Protein AF-A0A0C3P381-F1 (afdb_monomer)

Secondary structure (DSSP, 8-state):
-----------TTT-EEEEEEEEEEE-TTT-PEEEEEEEEEEEHHHHHTTSSS-HHHHHHHHHH--STHHHHTT-----

Mean predicted aligned error: 10.66 Å

Solvent-accessible surface area (backbone atoms only — not comparable to full-atom values): 5201 Å² total; per-residue (Å²): 135,85,81,76,79,78,75,71,83,83,40,48,87,76,38,63,52,76,47,73,52,73,46,78,46,70,39,96,89,73,70,46,76,47,80,45,74,46,79,46,76,43,45,42,50,56,37,62,74,57,82,72,78,44,42,71,60,51,55,47,51,64,67,66,66,75,70,69,59,38,71,77,71,70,56,80,80,85,130

Sequence (79 aa):
MVGGTALHRTSPKTLRLRTERPTLRRLPRTDAIVFRIRTYQVRADELIKGGIGVGPEMLQGIKDERGRGKGYLGIWMGG

InterPro domains:
  IPR021848 Haem-dependent oxidative N-demethylase, alpha subunit-like [PF11927] (9-64)

Radius of gyration: 18.06 Å; Cα contacts (8 Å, |Δi|>4): 70; chains: 1; bounding box: 33×44×50 Å

Foldseek 3Di:
DDDDDDPPPDDLQPDKDKDWDWDWDADPPPRDIDIDIDIDIDGSVRVCVPPPPCNVVVVVVLVPDDDCCCVVVVPDDDD

pLDDT: mean 74.26, std 18.93, range [34.66, 97.69]

Organism: NCBI:txid870435

Structure (mmCIF, N/CA/C/O backbone):
data_AF-A0A0C3P381-F1
#
_entry.id   AF-A0A0C3P381-F1
#
loop_
_atom_site.group_PDB
_atom_site.id
_atom_site.type_symbol
_atom_site.label_atom_id
_atom_site.label_alt_id
_atom_site.label_comp_id
_atom_site.label_asym_id
_atom_site.label_entity_id
_atom_site.label_seq_id
_atom_site.pdbx_PDB_ins_code
_atom_site.Cartn_x
_atom_site.Cartn_y
_atom_site.Cartn_z
_atom_site.occupancy
_atom_site.B_iso_or_equiv
_atom_site.auth_seq_id
_atom_site.auth_comp_id
_atom_site.auth_asym_id
_atom_site.auth_atom_id
_atom_site.pdbx_PDB_model_num
ATOM 1 N N . MET A 1 1 ? 1.582 -33.928 -26.233 1.00 36.31 1 MET A N 1
ATOM 2 C CA . MET A 1 1 ? 1.685 -32.599 -26.872 1.00 36.31 1 MET A CA 1
ATOM 3 C C . MET A 1 1 ? 1.546 -31.555 -25.778 1.00 36.31 1 MET A C 1
ATOM 5 O O . MET A 1 1 ? 0.532 -31.540 -25.096 1.00 36.31 1 MET A O 1
ATOM 9 N N . VAL A 1 2 ? 2.616 -30.802 -25.524 1.00 39.66 2 VAL A N 1
ATOM 10 C CA . VAL A 1 2 ? 2.720 -29.819 -24.437 1.00 39.66 2 VAL A CA 1
ATOM 11 C C . VAL A 1 2 ? 1.900 -28.584 -24.816 1.00 39.66 2 VAL A C 1
ATOM 13 O O . VAL A 1 2 ? 2.189 -27.942 -25.822 1.00 39.66 2 VAL A O 1
ATOM 16 N N . GLY A 1 3 ? 0.857 -28.281 -24.040 1.00 35.00 3 GLY A N 1
ATOM 17 C CA . GLY A 1 3 ? 0.076 -27.054 -24.179 1.00 35.00 3 GLY A CA 1
ATOM 18 C C . GLY A 1 3 ? 0.906 -25.867 -23.709 1.00 35.00 3 GLY A C 1
ATOM 19 O O . GLY A 1 3 ? 1.143 -25.715 -22.513 1.00 35.00 3 GLY A O 1
ATOM 20 N N . GLY A 1 4 ? 1.384 -25.068 -24.664 1.00 38.91 4 GLY A N 1
ATOM 21 C CA . GLY A 1 4 ? 2.169 -23.867 -24.414 1.00 38.91 4 GLY A CA 1
ATOM 22 C C . GLY A 1 4 ? 1.426 -22.903 -23.495 1.00 38.91 4 GLY A C 1
ATOM 23 O O . GLY A 1 4 ? 0.308 -22.475 -23.781 1.00 38.91 4 GLY A O 1
ATOM 24 N N . THR A 1 5 ? 2.061 -22.562 -22.380 1.00 42.97 5 THR A N 1
ATOM 25 C CA . THR A 1 5 ? 1.661 -21.467 -21.508 1.00 42.97 5 THR A CA 1
ATOM 26 C C . THR A 1 5 ? 1.612 -20.189 -22.335 1.00 42.97 5 THR A C 1
ATOM 28 O O . THR A 1 5 ? 2.629 -19.714 -22.838 1.00 42.97 5 THR A O 1
ATOM 31 N N . ALA A 1 6 ? 0.415 -19.625 -22.498 1.00 46.47 6 ALA A N 1
ATOM 32 C CA . ALA A 1 6 ? 0.262 -18.279 -23.016 1.00 46.47 6 ALA A CA 1
ATOM 33 C C . ALA A 1 6 ? 1.067 -17.344 -22.106 1.00 46.47 6 ALA A C 1
ATOM 35 O O . ALA A 1 6 ? 0.666 -17.074 -20.974 1.00 46.47 6 ALA A O 1
ATOM 36 N N . LEU A 1 7 ? 2.224 -16.881 -22.580 1.00 52.31 7 LEU A N 1
ATOM 37 C CA . LEU A 1 7 ? 2.934 -15.773 -21.963 1.00 52.31 7 LEU A CA 1
ATOM 38 C C . LEU A 1 7 ? 1.965 -14.591 -21.990 1.00 52.31 7 LEU A C 1
ATOM 40 O O . LEU A 1 7 ? 1.759 -13.963 -23.031 1.00 52.31 7 LEU A O 1
ATOM 44 N N . HIS A 1 8 ? 1.305 -14.333 -20.860 1.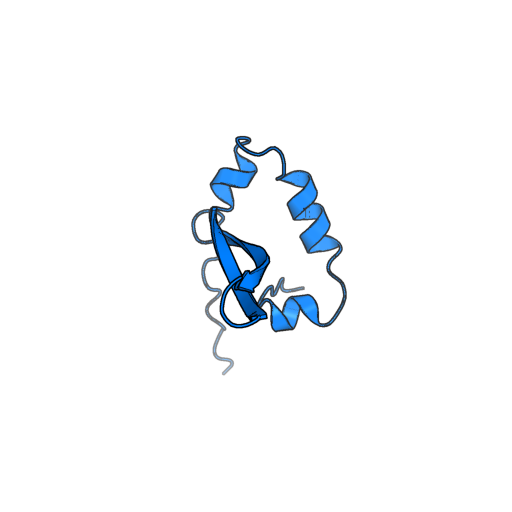00 56.69 8 HIS A N 1
ATOM 45 C CA . HIS A 1 8 ? 0.527 -13.121 -20.680 1.00 56.69 8 HIS A CA 1
ATOM 46 C C . HIS A 1 8 ? 1.474 -11.970 -21.006 1.00 56.69 8 HIS A C 1
ATOM 48 O O . HIS A 1 8 ? 2.589 -11.930 -20.486 1.00 56.69 8 HIS A O 1
ATOM 54 N N . ARG A 1 9 ? 1.097 -11.113 -21.958 1.00 58.81 9 ARG A N 1
ATOM 55 C CA . ARG A 1 9 ? 1.991 -10.103 -22.533 1.00 58.81 9 ARG A CA 1
ATOM 56 C C . ARG A 1 9 ? 2.271 -9.030 -21.477 1.00 58.81 9 ARG A C 1
ATOM 58 O O . ARG A 1 9 ? 1.625 -7.984 -21.430 1.00 58.81 9 ARG A O 1
ATOM 65 N N . THR A 1 10 ? 3.201 -9.325 -20.579 1.00 71.69 10 THR A N 1
ATOM 66 C CA . THR A 1 10 ? 3.621 -8.445 -19.499 1.00 71.69 10 THR A CA 1
ATOM 67 C C . THR A 1 10 ? 4.347 -7.265 -20.123 1.00 71.69 10 THR A C 1
ATOM 69 O O . THR A 1 10 ? 5.386 -7.419 -20.758 1.00 71.69 10 THR A O 1
ATOM 72 N N . SER A 1 11 ? 3.766 -6.076 -19.995 1.00 81.44 11 SER A N 1
ATOM 73 C CA . SER A 1 11 ? 4.325 -4.832 -20.515 1.00 81.44 11 SER A CA 1
ATOM 74 C C . SER A 1 11 ? 4.308 -3.775 -19.412 1.00 81.44 11 SER A C 1
ATOM 76 O O . SER A 1 11 ? 3.433 -3.822 -18.544 1.00 81.44 11 SER A O 1
ATOM 78 N N . PRO A 1 12 ? 5.190 -2.763 -19.447 1.00 80.94 12 PRO A N 1
ATOM 79 C CA . PRO A 1 12 ? 5.160 -1.684 -18.457 1.00 80.94 12 PRO A CA 1
ATOM 80 C C . PRO A 1 12 ? 3.805 -0.960 -18.357 1.00 80.94 12 PRO A C 1
ATOM 82 O O . PRO A 1 12 ? 3.467 -0.433 -17.303 1.00 80.94 12 PRO A O 1
ATOM 85 N N . LYS A 1 13 ? 3.004 -0.974 -19.434 1.00 84.06 13 LYS A N 1
ATOM 86 C CA . LYS A 1 13 ? 1.656 -0.382 -19.474 1.00 84.06 13 LYS A CA 1
ATOM 87 C C . LYS A 1 13 ? 0.593 -1.239 -18.777 1.00 84.06 13 LYS A C 1
ATOM 89 O O . LYS A 1 13 ? -0.441 -0.708 -18.377 1.00 84.06 13 LYS A O 1
ATOM 94 N N . THR A 1 14 ? 0.822 -2.549 -18.675 1.00 85.19 14 THR A N 1
ATOM 95 C CA . THR A 1 14 ? -0.097 -3.512 -18.046 1.00 85.19 14 THR A CA 1
ATOM 96 C C . THR A 1 14 ? 0.288 -3.835 -16.601 1.00 85.19 14 THR A C 1
ATOM 98 O O . THR A 1 14 ? -0.552 -4.317 -15.847 1.00 85.19 14 THR A O 1
ATOM 101 N N . LEU A 1 15 ? 1.514 -3.506 -16.182 1.00 85.50 15 LEU A N 1
ATOM 102 C CA . LEU A 1 15 ? 1.988 -3.666 -14.808 1.00 85.50 15 LEU A CA 1
ATOM 103 C C . LEU A 1 15 ? 1.675 -2.452 -13.924 1.00 85.50 15 LEU A C 1
ATOM 105 O O . LEU A 1 15 ? 1.795 -1.295 -14.338 1.00 85.50 15 LEU A O 1
ATOM 109 N N . ARG A 1 16 ? 1.326 -2.728 -12.664 1.00 85.75 16 ARG A N 1
ATOM 110 C CA . ARG A 1 16 ? 1.071 -1.729 -11.620 1.00 85.75 16 ARG A CA 1
ATOM 111 C C . ARG A 1 16 ? 1.851 -2.089 -10.356 1.00 85.75 16 ARG A C 1
ATOM 113 O O . ARG A 1 16 ? 1.781 -3.231 -9.912 1.00 85.75 16 ARG A O 1
ATOM 120 N N . LEU A 1 17 ? 2.520 -1.117 -9.742 1.00 85.56 17 LEU A N 1
ATOM 121 C CA . LEU A 1 17 ? 2.997 -1.234 -8.365 1.00 85.56 17 LEU A CA 1
ATOM 122 C C . LEU A 1 17 ? 1.827 -0.945 -7.423 1.00 85.56 17 LEU A C 1
ATOM 124 O O . LEU A 1 17 ? 1.212 0.119 -7.519 1.00 85.56 17 LEU A O 1
ATOM 128 N N . ARG A 1 18 ? 1.523 -1.882 -6.522 1.00 88.94 18 ARG A N 1
ATOM 129 C CA . ARG A 1 18 ? 0.553 -1.699 -5.438 1.00 88.94 18 ARG A CA 1
ATOM 130 C C . ARG A 1 18 ? 1.312 -1.445 -4.141 1.00 88.94 18 ARG A C 1
ATOM 132 O O . ARG A 1 18 ? 2.097 -2.289 -3.727 1.00 88.94 18 ARG A O 1
ATOM 139 N N . THR A 1 19 ? 1.005 -0.338 -3.475 1.00 89.25 19 THR A N 1
ATOM 140 C CA . THR A 1 19 ? 1.518 -0.052 -2.131 1.00 89.25 19 THR A CA 1
ATOM 141 C C . THR A 1 19 ? 0.357 0.139 -1.176 1.00 89.25 19 THR A C 1
ATOM 143 O O . THR A 1 19 ? -0.629 0.810 -1.488 1.00 89.25 19 THR A O 1
ATOM 146 N N . GLU A 1 20 ? 0.481 -0.437 0.009 1.00 94.88 20 GLU A N 1
ATOM 147 C CA . GLU A 1 20 ? -0.482 -0.283 1.086 1.00 94.88 20 GLU A CA 1
ATOM 148 C C . GLU A 1 20 ? 0.106 0.614 2.170 1.00 94.88 20 GLU A C 1
ATOM 150 O O . GLU A 1 20 ? 1.225 0.406 2.632 1.00 94.88 20 GLU A O 1
ATOM 155 N N . ARG A 1 21 ? -0.659 1.626 2.583 1.00 95.19 21 ARG A N 1
ATOM 156 C CA . ARG A 1 21 ? -0.376 2.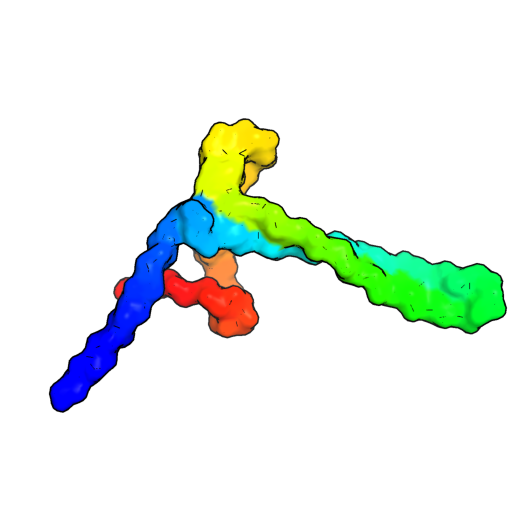432 3.768 1.00 95.19 21 ARG A CA 1
ATOM 157 C C . ARG A 1 21 ? -1.319 1.989 4.885 1.00 95.19 21 ARG A C 1
ATOM 159 O O . ARG A 1 21 ? -2.442 2.507 4.963 1.00 95.19 21 ARG A O 1
ATOM 166 N N . PRO A 1 22 ? -0.908 1.017 5.713 1.00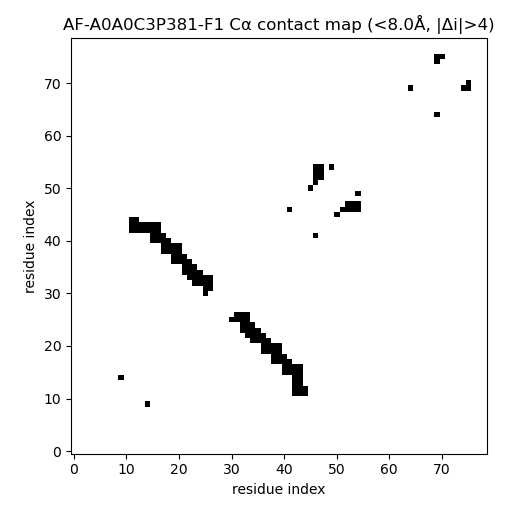 96.19 22 PRO A N 1
ATOM 167 C CA . PRO A 1 22 ? -1.673 0.629 6.881 1.00 96.19 22 PRO A CA 1
ATOM 168 C C . PRO A 1 22 ? -1.633 1.737 7.940 1.00 96.19 22 PRO A C 1
ATOM 170 O O . PRO A 1 22 ? -0.624 2.416 8.127 1.00 96.19 22 PRO A O 1
ATOM 173 N N . THR A 1 23 ? -2.742 1.919 8.647 1.00 96.44 23 THR A N 1
ATOM 174 C CA . THR A 1 23 ? -2.836 2.782 9.829 1.00 96.44 23 THR A CA 1
ATOM 175 C C . THR A 1 23 ? -3.601 2.055 10.922 1.00 96.44 23 THR A C 1
ATOM 177 O O . THR A 1 23 ? -4.634 1.443 10.645 1.00 96.44 23 THR A O 1
ATOM 180 N N . LEU A 1 24 ? -3.109 2.159 12.152 1.00 97.50 24 LEU A N 1
ATOM 181 C CA . LEU A 1 24 ? -3.759 1.660 13.359 1.00 97.50 24 LEU A CA 1
ATOM 182 C C . LEU A 1 24 ? -4.154 2.851 14.226 1.00 97.50 24 LEU A C 1
ATOM 184 O O . LEU A 1 24 ? -3.326 3.721 14.487 1.00 97.50 24 LEU A O 1
ATOM 188 N N . ARG A 1 25 ? -5.408 2.900 14.679 1.00 96.44 25 ARG A N 1
ATOM 189 C CA . ARG A 1 25 ? -5.845 3.886 15.678 1.00 96.44 25 ARG A CA 1
ATOM 190 C C . ARG A 1 25 ? -6.887 3.303 16.620 1.00 96.44 25 ARG A C 1
ATOM 192 O O . ARG A 1 25 ? -7.733 2.528 16.181 1.00 96.44 25 ARG A O 1
ATOM 199 N N . ARG A 1 26 ? -6.879 3.739 17.879 1.00 97.69 26 ARG A N 1
ATOM 200 C CA . ARG A 1 26 ? -7.989 3.495 18.810 1.00 97.69 26 ARG A CA 1
ATOM 201 C C . ARG A 1 26 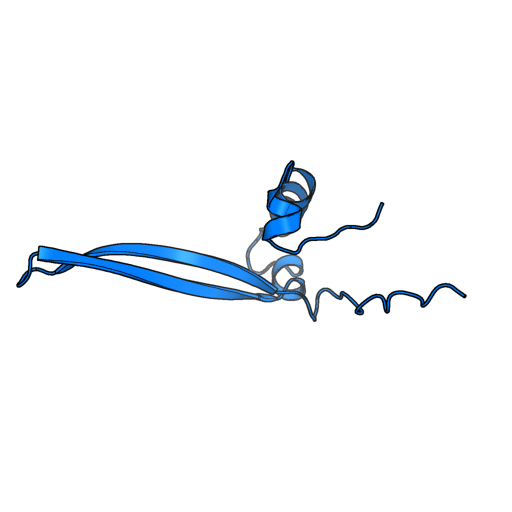? -9.153 4.432 18.529 1.00 97.69 26 ARG A C 1
ATOM 203 O O . ARG A 1 26 ? -8.961 5.588 18.142 1.00 97.69 26 ARG A O 1
ATOM 210 N N . LEU A 1 27 ? -10.367 3.929 18.713 1.00 96.88 27 LEU A N 1
ATOM 211 C CA . LEU A 1 27 ? -11.578 4.734 18.689 1.00 96.88 27 LEU A CA 1
ATOM 212 C C . LEU A 1 27 ? -11.834 5.322 20.079 1.00 96.88 27 LEU A C 1
ATOM 214 O O . LEU A 1 27 ? -11.918 4.569 21.045 1.00 96.88 27 LEU A O 1
ATOM 218 N N . PRO A 1 28 ? -12.036 6.645 20.194 1.00 96.44 28 PRO A N 1
ATOM 219 C CA . PRO A 1 28 ? -12.075 7.318 21.493 1.00 96.44 28 PRO A CA 1
ATOM 220 C C . PRO A 1 28 ? -13.284 6.942 22.363 1.00 96.44 28 PRO A C 1
ATOM 222 O O . PRO A 1 28 ? -13.263 7.192 23.558 1.00 96.44 28 PRO A O 1
ATOM 225 N N . ARG A 1 29 ? -14.347 6.367 21.782 1.00 97.31 29 ARG A N 1
ATOM 226 C CA . ARG A 1 29 ? -15.588 6.032 22.506 1.00 97.31 29 ARG A CA 1
ATOM 227 C C . ARG A 1 29 ? -15.703 4.565 22.912 1.00 97.31 29 ARG A C 1
ATOM 229 O O . ARG A 1 29 ? -16.457 4.265 23.825 1.00 97.31 29 ARG A O 1
ATOM 236 N N . THR A 1 30 ? -15.027 3.660 22.209 1.00 97.69 30 THR A N 1
ATOM 237 C CA . THR A 1 30 ? -15.207 2.204 22.372 1.00 97.69 30 THR A CA 1
ATOM 238 C C . THR A 1 30 ? -13.908 1.468 22.663 1.00 97.69 30 THR A C 1
ATOM 240 O O . THR A 1 30 ? -13.936 0.260 22.857 1.00 97.69 30 THR A O 1
ATOM 243 N N . ASP A 1 31 ? -12.773 2.168 22.610 1.00 95.81 31 ASP A N 1
ATOM 244 C CA . ASP A 1 31 ? -11.422 1.612 22.720 1.00 95.81 31 ASP A CA 1
ATOM 245 C C . ASP A 1 31 ? -11.069 0.533 21.670 1.00 95.81 31 ASP A C 1
ATOM 247 O O . ASP A 1 31 ? -9.985 -0.050 21.672 1.00 95.81 31 ASP A O 1
ATOM 251 N N . ALA A 1 32 ? -11.953 0.310 20.695 1.00 97.69 32 ALA A N 1
ATOM 252 C CA . ALA A 1 32 ? -11.708 -0.600 19.590 1.00 97.69 32 ALA A CA 1
ATOM 253 C C . ALA A 1 32 ? -10.552 -0.099 18.711 1.00 97.69 32 ALA A C 1
ATOM 255 O O . ALA A 1 32 ? -10.391 1.105 18.480 1.00 97.69 32 ALA A O 1
ATOM 256 N N . ILE A 1 33 ? -9.779 -1.035 18.162 1.00 97.12 33 ILE A N 1
ATOM 257 C CA . ILE A 1 33 ? -8.687 -0.742 17.233 1.00 97.12 33 ILE A CA 1
ATOM 258 C C . ILE A 1 33 ? -9.223 -0.786 15.803 1.00 97.12 33 ILE A C 1
ATOM 260 O O . ILE A 1 33 ? -9.728 -1.805 15.342 1.00 97.12 33 ILE A O 1
ATOM 264 N N . VAL A 1 34 ? -9.067 0.317 15.073 1.00 96.94 34 VAL A N 1
ATOM 265 C CA . VAL A 1 34 ? -9.308 0.368 13.631 1.00 96.94 34 VAL A CA 1
ATOM 266 C C . VAL A 1 34 ? -7.994 0.155 12.905 1.00 96.94 34 VAL A C 1
ATOM 268 O O . VAL A 1 34 ? -7.096 0.997 12.977 1.00 96.94 34 VAL A O 1
ATOM 271 N N . PHE A 1 35 ? -7.927 -0.943 12.157 1.00 97.44 35 PHE A N 1
ATOM 272 C CA . PHE A 1 35 ? -6.906 -1.173 11.147 1.00 97.44 35 PHE A CA 1
ATOM 273 C C . PHE A 1 35 ? -7.440 -0.746 9.784 1.00 97.44 35 PHE A C 1
ATOM 275 O O . PHE A 1 35 ? -8.374 -1.339 9.247 1.00 97.44 35 PHE A O 1
ATOM 282 N N . ARG A 1 36 ? -6.874 0.323 9.230 1.00 96.50 36 ARG A N 1
ATOM 283 C CA . ARG A 1 36 ? -7.228 0.820 7.899 1.00 96.50 36 ARG A CA 1
ATOM 284 C C . ARG A 1 36 ? -6.072 0.572 6.953 1.00 96.50 36 ARG A C 1
ATOM 286 O O . ARG A 1 36 ? -4.954 0.979 7.244 1.00 96.50 36 ARG A O 1
ATOM 293 N N . ILE A 1 37 ? -6.379 0.023 5.786 1.00 96.69 37 ILE A N 1
ATOM 294 C CA . ILE A 1 37 ? -5.435 -0.141 4.685 1.00 96.69 37 ILE A CA 1
ATOM 295 C C . ILE A 1 37 ? -5.813 0.849 3.588 1.00 96.69 37 ILE A C 1
ATOM 297 O O . ILE A 1 37 ? -6.884 0.7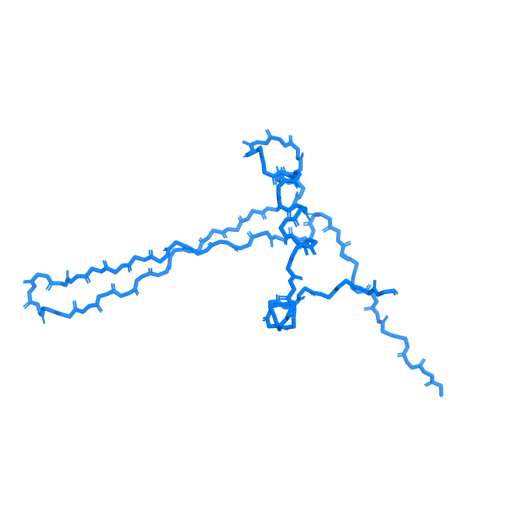43 2.991 1.00 96.69 37 ILE A O 1
ATOM 301 N N . ARG A 1 38 ? -4.945 1.827 3.311 1.00 96.38 38 ARG A N 1
ATOM 302 C CA . ARG A 1 38 ? -5.094 2.684 2.129 1.00 96.38 38 ARG A CA 1
ATOM 303 C C . ARG A 1 38 ? -4.233 2.137 0.998 1.00 96.38 38 ARG A C 1
ATOM 305 O O . ARG A 1 38 ? -3.018 2.079 1.134 1.00 96.38 38 ARG A O 1
ATOM 312 N N . THR A 1 39 ? -4.866 1.741 -0.101 1.00 95.31 39 THR A N 1
ATOM 313 C CA . THR A 1 39 ? -4.178 1.199 -1.281 1.00 95.31 39 THR A CA 1
ATOM 314 C C . THR A 1 39 ? -3.867 2.309 -2.282 1.00 95.31 39 THR A C 1
ATOM 316 O O . THR A 1 39 ? -4.737 3.123 -2.587 1.00 95.31 39 THR A O 1
ATOM 319 N N . TYR A 1 40 ? -2.657 2.289 -2.832 1.00 91.81 40 TYR A N 1
ATOM 320 C CA . TYR A 1 40 ? -2.231 3.093 -3.975 1.00 91.81 40 TYR A CA 1
ATOM 321 C C . TYR A 1 40 ? -1.784 2.172 -5.111 1.00 91.81 40 TYR A C 1
ATOM 323 O O . TYR A 1 40 ? -1.192 1.122 -4.857 1.00 91.81 40 TYR A O 1
ATOM 331 N N . GLN A 1 41 ? -2.063 2.561 -6.355 1.00 91.00 41 GLN A N 1
ATOM 332 C CA . GLN A 1 41 ? -1.616 1.847 -7.550 1.00 91.00 41 GLN A CA 1
ATOM 333 C C . GLN A 1 41 ? -1.011 2.825 -8.555 1.00 91.00 41 GLN A C 1
ATOM 335 O O . GLN A 1 41 ? -1.649 3.813 -8.910 1.00 91.00 41 GLN A O 1
ATOM 340 N N . VAL A 1 42 ? 0.191 2.523 -9.041 1.00 87.44 42 VAL A N 1
ATOM 341 C CA . VAL A 1 42 ? 0.922 3.346 -10.023 1.00 87.44 42 VAL A CA 1
ATOM 342 C C . VAL A 1 42 ? 1.361 2.458 -11.179 1.00 87.44 42 VAL A C 1
ATOM 344 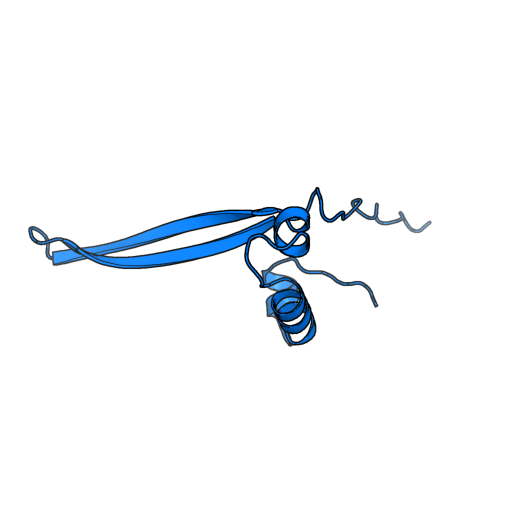O O . VAL A 1 42 ? 1.741 1.312 -10.936 1.00 87.44 42 VAL A O 1
ATOM 347 N N . ARG A 1 43 ? 1.284 2.919 -12.436 1.00 87.44 43 ARG A N 1
ATOM 348 C CA . ARG A 1 43 ? 1.779 2.103 -13.560 1.00 87.44 43 ARG A CA 1
ATOM 349 C C . ARG A 1 43 ? 3.294 2.022 -13.556 1.00 87.44 43 ARG A C 1
ATOM 351 O O . ARG A 1 43 ? 3.972 2.993 -13.235 1.00 87.44 43 ARG A O 1
ATOM 358 N N . ALA A 1 44 ? 3.828 0.882 -13.982 1.00 83.62 44 ALA A N 1
ATOM 359 C CA . ALA A 1 44 ? 5.271 0.721 -14.098 1.00 83.62 44 ALA A CA 1
ATOM 360 C C . ALA A 1 44 ? 5.883 1.717 -15.102 1.00 83.62 44 ALA A C 1
ATOM 362 O O . ALA A 1 44 ? 6.961 2.249 -14.852 1.00 83.62 44 ALA A O 1
ATOM 363 N N . ASP A 1 45 ? 5.188 2.043 -16.199 1.00 84.88 45 ASP A N 1
ATOM 364 C CA . ASP A 1 45 ? 5.683 3.028 -17.169 1.00 84.88 45 ASP A CA 1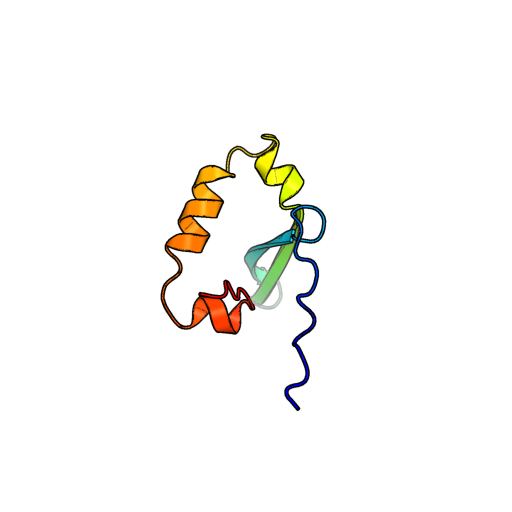
ATOM 365 C C . ASP A 1 45 ? 5.711 4.472 -16.634 1.00 84.88 45 ASP A C 1
ATOM 367 O O . ASP A 1 45 ? 6.545 5.265 -17.069 1.00 84.88 45 ASP A O 1
ATOM 371 N N . GLU A 1 46 ? 4.858 4.806 -15.664 1.00 82.56 46 GLU A N 1
ATOM 372 C CA . GLU A 1 46 ? 4.876 6.096 -14.957 1.00 82.56 46 GLU A CA 1
ATOM 373 C C . GLU A 1 46 ? 6.044 6.188 -13.967 1.00 82.56 46 GLU A C 1
ATOM 375 O O . GLU A 1 46 ? 6.650 7.250 -13.824 1.00 82.56 46 GLU A O 1
ATOM 380 N N . LEU A 1 47 ? 6.401 5.071 -13.325 1.00 77.31 47 LEU A N 1
ATOM 381 C CA . LEU A 1 47 ? 7.544 4.997 -12.409 1.00 77.31 47 LEU A CA 1
ATOM 382 C C . LEU A 1 47 ? 8.877 5.165 -13.152 1.00 77.31 47 LEU A C 1
ATOM 384 O O . LEU A 1 47 ? 9.770 5.854 -12.661 1.00 77.31 47 LEU A O 1
ATOM 388 N N . ILE A 1 48 ? 8.992 4.585 -14.352 1.00 73.50 48 ILE A N 1
ATOM 389 C CA . ILE A 1 48 ? 10.208 4.629 -15.181 1.00 73.50 48 ILE A CA 1
ATOM 390 C C . ILE A 1 48 ? 10.443 6.024 -15.784 1.00 73.50 48 ILE A C 1
ATOM 392 O O . ILE A 1 48 ? 11.584 6.462 -15.884 1.00 73.50 48 ILE A O 1
ATOM 396 N N . LYS A 1 49 ? 9.380 6.744 -16.170 1.00 70.44 49 LYS A N 1
ATOM 397 C CA . LYS A 1 49 ? 9.475 8.057 -16.842 1.00 70.44 49 LYS A CA 1
ATOM 398 C C . LYS A 1 49 ? 9.835 9.233 -15.920 1.00 70.44 49 LYS A C 1
ATOM 400 O O . LYS A 1 49 ? 9.914 10.358 -16.399 1.00 70.44 49 LYS A O 1
ATOM 405 N N . GLY A 1 50 ? 10.093 8.990 -14.633 1.00 56.91 50 GLY A N 1
ATOM 406 C CA . GLY A 1 50 ? 10.782 9.967 -13.78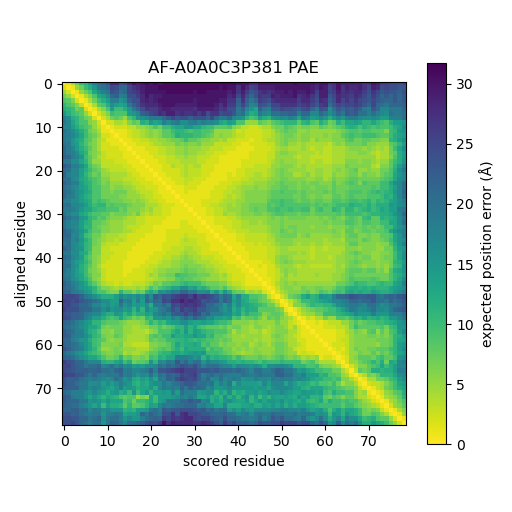3 1.00 56.91 50 GLY A CA 1
ATOM 407 C C . GLY A 1 50 ? 9.909 10.972 -13.025 1.00 56.91 50 GLY A C 1
ATOM 408 O O . GLY A 1 50 ? 10.410 12.021 -12.646 1.00 56.91 50 GLY A O 1
ATOM 409 N N . GLY A 1 51 ? 8.641 10.673 -12.727 1.00 55.59 51 GLY A N 1
ATOM 410 C CA . GLY A 1 51 ? 7.855 11.518 -11.809 1.00 55.59 51 GLY A CA 1
ATOM 411 C C . GLY A 1 51 ? 8.134 11.274 -10.315 1.00 55.59 51 GLY A C 1
ATOM 412 O O . GLY A 1 51 ? 7.873 12.145 -9.493 1.00 55.59 51 GLY A O 1
ATOM 413 N N . ILE A 1 52 ? 8.631 10.080 -9.955 1.00 56.53 52 ILE A N 1
ATOM 414 C CA . ILE A 1 52 ? 8.744 9.610 -8.554 1.00 56.53 52 ILE A CA 1
ATOM 415 C C . ILE A 1 52 ? 10.173 9.141 -8.194 1.00 56.53 52 ILE A C 1
ATOM 417 O O . ILE A 1 52 ? 10.453 8.888 -7.032 1.00 56.53 52 ILE A O 1
ATOM 421 N N . GLY A 1 53 ? 11.113 9.080 -9.147 1.00 55.81 53 GLY A N 1
ATOM 422 C CA . GLY A 1 53 ? 12.536 8.836 -8.846 1.00 55.81 53 GLY A CA 1
ATOM 423 C C . GLY A 1 53 ? 12.871 7.466 -8.235 1.00 55.81 53 GLY A C 1
ATOM 424 O O . GLY A 1 53 ? 13.868 7.367 -7.540 1.00 55.81 53 GLY A O 1
ATOM 425 N N . VAL A 1 54 ? 12.049 6.433 -8.463 1.00 64.81 54 VAL A N 1
ATOM 426 C CA . VAL A 1 54 ? 12.205 5.089 -7.852 1.00 64.81 54 VAL A CA 1
ATOM 427 C C . VAL A 1 54 ? 12.461 3.964 -8.864 1.00 64.81 54 VAL A C 1
ATOM 429 O O . VAL A 1 54 ? 12.361 2.790 -8.522 1.00 64.81 54 VAL A O 1
ATOM 432 N N . GLY A 1 55 ? 12.705 4.283 -10.138 1.00 70.25 55 GLY A N 1
ATOM 433 C CA . GLY A 1 55 ? 12.836 3.278 -11.202 1.00 70.25 55 GLY A CA 1
ATOM 434 C C . GLY A 1 55 ? 13.994 2.289 -10.970 1.00 70.25 55 GLY A C 1
ATOM 435 O O . GLY A 1 55 ? 13.749 1.079 -10.916 1.00 70.25 55 GLY A O 1
ATOM 436 N N . PRO A 1 56 ? 15.241 2.770 -10.817 1.00 73.38 56 PRO A N 1
ATOM 437 C CA . PRO A 1 56 ? 16.400 1.921 -10.534 1.00 73.38 56 PRO A CA 1
ATOM 438 C C . PRO A 1 56 ? 16.302 1.163 -9.200 1.00 73.38 56 PRO A C 1
ATOM 440 O O . PRO A 1 56 ? 16.627 -0.022 -9.137 1.00 73.38 56 PRO A O 1
ATOM 443 N N . GLU A 1 57 ? 15.801 1.810 -8.151 1.00 77.12 57 GLU A N 1
ATOM 444 C CA . GLU A 1 57 ? 15.666 1.256 -6.801 1.00 77.12 57 GLU A CA 1
ATOM 445 C C . GLU A 1 57 ? 14.596 0.161 -6.752 1.00 77.12 57 GLU A C 1
ATOM 447 O O . GLU A 1 57 ? 14.801 -0.889 -6.145 1.00 77.12 57 GLU A O 1
ATOM 452 N N . MET A 1 58 ? 13.470 0.361 -7.445 1.00 75.38 58 MET A N 1
ATOM 453 C CA . MET A 1 58 ? 12.427 -0.653 -7.599 1.00 75.38 58 MET A CA 1
ATOM 454 C C . MET A 1 58 ? 12.957 -1.877 -8.348 1.00 75.38 58 MET A C 1
ATOM 456 O O . MET A 1 58 ? 12.692 -3.009 -7.945 1.00 75.38 58 MET A O 1
ATOM 460 N N . LEU A 1 59 ? 13.723 -1.663 -9.423 1.00 72.56 59 LEU A N 1
ATOM 461 C CA . LEU A 1 59 ? 14.342 -2.757 -10.168 1.00 72.56 59 LEU A CA 1
ATOM 462 C C . LEU A 1 59 ? 15.306 -3.554 -9.282 1.00 72.56 59 LEU A C 1
ATOM 464 O O . LEU A 1 59 ? 15.313 -4.784 -9.341 1.00 72.56 59 LEU A O 1
ATOM 468 N N . GLN A 1 60 ? 16.097 -2.866 -8.462 1.00 75.38 60 GLN A N 1
ATOM 469 C CA . GLN A 1 60 ? 17.006 -3.510 -7.524 1.00 75.38 60 GLN A CA 1
ATOM 470 C C . GLN A 1 60 ? 16.238 -4.302 -6.457 1.00 75.38 60 GLN A C 1
ATOM 472 O O . GLN A 1 60 ? 16.535 -5.475 -6.250 1.00 75.38 60 GLN A O 1
ATOM 477 N N . GLY A 1 61 ? 15.169 -3.735 -5.887 1.00 76.50 61 GLY A N 1
ATOM 478 C CA . GLY A 1 61 ? 14.296 -4.432 -4.938 1.00 76.50 61 GLY A CA 1
ATOM 479 C C . GLY A 1 61 ? 13.700 -5.729 -5.502 1.00 76.50 61 GLY A C 1
ATOM 480 O O . GLY A 1 61 ? 13.757 -6.766 -4.848 1.00 76.50 61 GLY A O 1
ATOM 481 N N . ILE A 1 62 ? 13.219 -5.717 -6.750 1.00 74.56 62 ILE A N 1
ATOM 482 C CA . ILE A 1 62 ? 12.696 -6.922 -7.428 1.00 74.56 62 ILE A CA 1
ATOM 483 C C . ILE A 1 62 ? 13.790 -7.990 -7.621 1.00 74.56 62 ILE A C 1
ATOM 485 O O . ILE A 1 62 ? 13.531 -9.197 -7.525 1.00 74.56 62 ILE A O 1
ATOM 489 N N . LYS A 1 63 ? 15.027 -7.576 -7.919 1.00 71.44 63 LYS A N 1
ATOM 490 C CA . LYS A 1 63 ? 16.164 -8.500 -8.062 1.00 71.44 63 LYS A CA 1
ATOM 491 C C . LYS A 1 63 ? 16.565 -9.101 -6.715 1.00 71.44 63 LYS A C 1
ATOM 493 O O . LYS A 1 63 ? 16.782 -10.310 -6.643 1.00 71.44 63 LYS A O 1
ATOM 498 N N . ASP A 1 64 ? 16.588 -8.279 -5.671 1.00 72.62 64 ASP A N 1
ATOM 499 C CA . ASP A 1 64 ? 17.006 -8.655 -4.319 1.00 72.62 64 ASP A CA 1
ATOM 500 C C . ASP A 1 64 ? 15.956 -9.461 -3.551 1.00 72.62 64 ASP A C 1
ATOM 502 O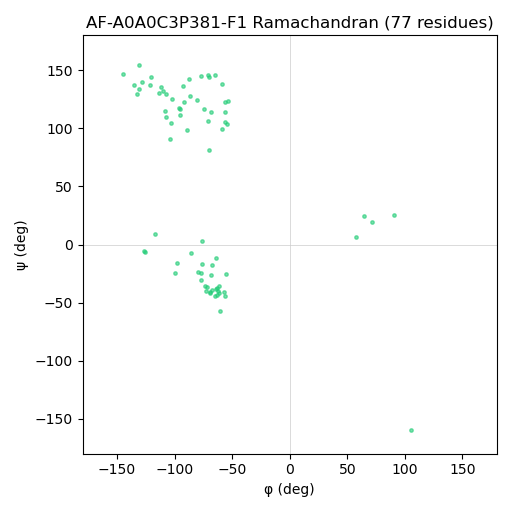 O . ASP A 1 64 ? 16.299 -10.134 -2.575 1.00 72.62 64 ASP A O 1
ATOM 506 N N . GLU A 1 65 ? 14.698 -9.457 -4.003 1.00 65.69 65 GLU A N 1
ATOM 507 C CA . GLU A 1 65 ? 13.657 -10.345 -3.489 1.00 65.69 65 GLU A CA 1
ATOM 508 C C . GLU A 1 65 ? 14.102 -11.815 -3.580 1.00 65.69 65 GLU A C 1
ATOM 510 O O . GLU A 1 65 ? 14.075 -12.451 -4.643 1.00 65.69 65 GLU A O 1
ATOM 515 N N . ARG A 1 66 ? 14.489 -12.374 -2.430 1.00 62.03 66 ARG A N 1
ATOM 516 C CA . ARG A 1 66 ? 14.840 -13.783 -2.237 1.00 62.03 66 ARG A CA 1
ATOM 517 C C . ARG A 1 66 ? 13.796 -14.468 -1.351 1.00 62.03 66 ARG A C 1
ATOM 519 O O . ARG A 1 66 ? 13.399 -13.933 -0.320 1.00 62.03 66 ARG A O 1
ATOM 526 N N . GLY A 1 67 ? 13.369 -15.675 -1.734 1.00 60.00 67 GLY A N 1
ATOM 527 C CA . GLY A 1 67 ? 12.484 -16.537 -0.934 1.00 60.00 67 GLY A CA 1
ATOM 528 C C . GLY A 1 67 ? 11.030 -16.612 -1.422 1.00 60.00 67 GLY A C 1
ATOM 529 O O . GLY A 1 67 ? 10.729 -16.322 -2.578 1.00 60.00 67 GLY A O 1
ATOM 530 N N . ARG A 1 68 ? 10.107 -17.025 -0.535 1.00 52.66 68 ARG A N 1
ATOM 531 C CA . ARG A 1 68 ? 8.687 -17.278 -0.873 1.00 52.66 68 ARG A CA 1
ATOM 532 C C . ARG A 1 68 ? 7.910 -16.028 -1.336 1.00 52.66 68 ARG A C 1
ATOM 534 O O . ARG A 1 68 ? 6.813 -16.172 -1.865 1.00 52.66 68 ARG A O 1
ATOM 541 N N . GLY A 1 69 ? 8.465 -14.822 -1.168 1.00 58.25 69 GLY A N 1
ATOM 542 C CA . GLY A 1 69 ? 7.830 -13.548 -1.535 1.00 58.25 69 GLY A CA 1
ATOM 543 C C . GLY A 1 69 ? 7.420 -13.463 -3.007 1.00 58.25 69 GLY A C 1
ATOM 544 O O . GLY A 1 69 ? 6.299 -13.065 -3.293 1.00 58.25 69 GLY A O 1
ATOM 545 N N . LYS A 1 70 ? 8.248 -13.962 -3.933 1.00 58.91 70 LYS A N 1
ATOM 546 C CA . LYS A 1 70 ? 7.937 -13.992 -5.375 1.00 58.91 70 LYS A CA 1
ATOM 547 C C . LYS A 1 70 ? 6.726 -14.871 -5.713 1.00 58.91 70 LYS A C 1
ATOM 549 O O . LYS A 1 70 ? 5.886 -14.487 -6.521 1.00 58.91 70 LYS A O 1
ATOM 554 N N . GLY A 1 71 ? 6.588 -16.010 -5.031 1.00 55.12 71 GLY A N 1
ATOM 555 C CA . GLY A 1 71 ? 5.448 -16.920 -5.190 1.00 55.12 71 GLY A CA 1
ATOM 556 C C . GLY A 1 71 ? 4.149 -16.390 -4.572 1.00 55.12 71 GLY A C 1
ATOM 557 O O . GLY A 1 71 ? 3.096 -16.514 -5.187 1.00 55.12 71 GLY A O 1
ATOM 558 N N . TYR A 1 72 ? 4.216 -15.756 -3.395 1.00 57.88 72 TYR A N 1
ATOM 559 C CA . TYR A 1 72 ? 3.039 -15.170 -2.733 1.00 57.88 72 TYR A CA 1
ATOM 560 C C . TYR A 1 72 ? 2.585 -13.839 -3.353 1.00 57.88 72 TYR A C 1
ATOM 562 O O . TYR A 1 72 ? 1.394 -13.541 -3.338 1.00 57.88 72 TYR A O 1
ATOM 570 N N . LEU A 1 73 ? 3.511 -13.050 -3.908 1.00 58.56 73 LEU A N 1
ATOM 571 C CA . LEU A 1 73 ? 3.228 -11.777 -4.584 1.00 58.56 73 LEU A CA 1
ATOM 572 C C . LEU A 1 73 ? 2.868 -11.965 -6.071 1.00 58.56 73 LEU A C 1
ATOM 574 O O . LEU A 1 73 ? 2.470 -11.011 -6.735 1.00 58.56 73 LEU A O 1
ATOM 578 N N . GLY A 1 74 ? 3.001 -13.188 -6.600 1.00 56.84 74 GLY A N 1
ATOM 579 C CA . GLY A 1 74 ? 2.722 -13.509 -8.002 1.00 56.84 74 GLY A CA 1
ATOM 580 C C . GLY A 1 74 ? 3.756 -12.958 -8.992 1.00 56.84 74 GLY A C 1
ATOM 581 O O . GLY A 1 74 ? 3.459 -12.834 -10.178 1.00 56.84 74 GLY A O 1
ATOM 582 N N . ILE A 1 75 ? 4.965 -12.619 -8.530 1.00 61.84 75 ILE A N 1
ATOM 583 C CA . ILE A 1 75 ? 6.067 -12.145 -9.374 1.00 61.84 75 ILE A CA 1
ATOM 584 C C . ILE A 1 75 ? 6.873 -13.360 -9.840 1.00 61.84 75 ILE A C 1
ATOM 586 O O . ILE A 1 75 ? 7.728 -13.873 -9.120 1.00 61.84 75 ILE A O 1
ATOM 590 N N . TRP A 1 76 ? 6.603 -13.822 -11.062 1.00 54.00 76 TRP A N 1
ATOM 591 C CA . TRP A 1 76 ? 7.346 -14.909 -11.703 1.00 54.00 76 TRP A CA 1
ATOM 592 C C . TRP A 1 76 ? 8.226 -14.343 -12.822 1.00 54.00 76 TRP A C 1
ATOM 594 O O . TRP A 1 76 ? 7.726 -13.886 -13.847 1.00 54.00 76 TRP A O 1
ATOM 604 N N . MET A 1 77 ? 9.541 -14.354 -12.617 1.00 49.59 77 MET A N 1
ATOM 605 C CA . MET A 1 77 ? 10.526 -14.049 -13.657 1.00 49.59 77 MET A CA 1
ATOM 606 C C . MET A 1 77 ? 11.107 -15.396 -14.090 1.00 49.59 77 MET A C 1
ATOM 608 O O . MET A 1 77 ? 11.826 -16.020 -13.312 1.00 49.59 77 MET A O 1
ATOM 612 N N . GLY A 1 78 ? 10.703 -15.886 -15.265 1.00 43.31 78 GLY A N 1
ATOM 613 C CA . GLY A 1 78 ? 11.209 -17.142 -15.828 1.00 43.31 78 GLY A CA 1
ATOM 614 C C . GLY A 1 78 ? 12.728 -17.094 -16.003 1.00 43.31 78 GLY A C 1
ATOM 615 O O . GLY A 1 78 ? 13.262 -16.048 -16.378 1.00 43.31 78 GLY A O 1
ATOM 616 N N . GLY A 1 79 ? 13.387 -18.203 -15.655 1.00 34.66 79 GLY A N 1
ATOM 617 C CA . GLY A 1 79 ? 14.824 -18.423 -15.846 1.00 34.66 79 GLY A CA 1
ATOM 618 C C . GLY A 1 79 ? 15.193 -18.780 -17.276 1.00 34.66 79 GLY A C 1
ATOM 619 O O . GLY A 1 79 ? 14.284 -19.184 -18.037 1.00 34.66 79 GLY A O 1
#

Nearest PDB structures (foldseek):
  6w2s-assembly1_W  TM=4.506E-01  e=6.993E-01  Oryctolagus cuniculus
  7cpu-assembly1_SV  TM=3.722E-01  e=4.687E-01  Mus musculus
  7cpv-assembly1_SV  TM=3.664E-01  e=9.132E-01  Mus musculus
  7syt-assembly1_W  TM=3.715E-01  e=1.193E+00  Oryctolagus cuniculus
  8ouj-assembly1_B  TM=2.847E-01  e=9.431E+00  Homo sapiens